Protein AF-A0AAV2QS77-F1 (afdb_monomer_lite)

InterPro domains:
  IPR005113 uDENN domain [PF03456] (24-76)
  IPR005113 uDENN domain [SM00800] (5-77)
  IPR037516 Tripartite DENN domain [PS50211] (7-143)
  IPR040032 DENN domain-containing protein 1A/1B/1C [PTHR13196] (1-139)

Foldseek 3Di:
DPFDFAQFLKKFKWFPDDVPRHIATPDMPPPPRPPVVCRVCVSCVQPVDDDQQQAWDWDWDWDADPVRQTWIWIWIGHHPDRIIMITIHSDPPRVVVVVVRVVLVVCVVVVVVVVSVVQSVVRRPDTDDDPPDDDDRDDPDDD

Radius of gyration: 14.99 Å; chains: 1; bounding box: 42×32×36 Å

Structure (mmCIF, N/CA/C/O backbone):
data_AF-A0AAV2QS77-F1
#
_entry.id   AF-A0AAV2QS77-F1
#
loop_
_atom_site.group_PDB
_atom_site.id
_atom_site.type_symbol
_atom_site.label_atom_id
_atom_site.label_alt_id
_atom_site.label_comp_id
_atom_site.label_asym_id
_atom_site.label_entity_id
_atom_site.label_seq_id
_atom_site.pdbx_PDB_ins_code
_atom_site.Cartn_x
_atom_site.Cartn_y
_atom_site.Cartn_z
_atom_site.occupancy
_atom_site.B_iso_or_equiv
_atom_site.auth_seq_id
_atom_site.auth_comp_id
_atom_site.auth_asym_id
_atom_site.auth_atom_id
_atom_site.pdbx_PDB_model_num
ATOM 1 N N . ARG A 1 1 ? -0.797 -11.375 -11.617 1.00 76.75 1 ARG A N 1
ATOM 2 C CA . ARG A 1 1 ? -0.780 -10.887 -13.020 1.00 76.75 1 ARG A CA 1
ATOM 3 C C . ARG A 1 1 ? 0.518 -11.350 -13.654 1.00 76.75 1 ARG A C 1
ATOM 5 O O . ARG A 1 1 ? 1.522 -11.298 -12.955 1.00 76.75 1 ARG A O 1
ATOM 12 N N . ASP A 1 2 ? 0.510 -11.746 -14.921 1.00 71.75 2 ASP A N 1
ATOM 13 C CA . ASP A 1 2 ? 1.738 -12.155 -15.606 1.00 71.75 2 ASP A CA 1
ATOM 14 C C . ASP A 1 2 ? 2.538 -10.897 -15.972 1.00 71.75 2 ASP A C 1
ATOM 16 O O . ASP A 1 2 ? 2.039 -10.031 -16.686 1.00 71.75 2 ASP A O 1
ATOM 20 N N . ASN A 1 3 ? 3.742 -10.761 -15.414 1.00 80.81 3 ASN A N 1
ATOM 21 C CA . ASN A 1 3 ? 4.691 -9.664 -15.656 1.00 80.81 3 ASN A CA 1
ATOM 22 C C . ASN A 1 3 ? 4.164 -8.246 -15.345 1.00 80.81 3 ASN A C 1
ATOM 24 O O . ASN A 1 3 ? 4.003 -7.425 -16.252 1.00 80.81 3 ASN A O 1
ATOM 28 N N . PRO A 1 4 ? 3.910 -7.912 -14.066 1.00 86.94 4 PRO A N 1
ATOM 29 C CA . PRO A 1 4 ? 3.628 -6.530 -13.691 1.00 86.94 4 PRO A CA 1
ATOM 30 C C . PRO A 1 4 ? 4.825 -5.624 -14.016 1.00 86.94 4 PRO A C 1
ATOM 32 O O . PRO A 1 4 ? 5.972 -5.983 -13.768 1.00 86.94 4 PRO A O 1
ATOM 35 N N . SER A 1 5 ? 4.549 -4.440 -14.566 1.00 88.00 5 SER A N 1
ATOM 36 C CA . SER A 1 5 ? 5.566 -3.452 -14.955 1.00 88.00 5 SER A CA 1
ATOM 37 C C . SER A 1 5 ? 5.879 -2.420 -13.869 1.00 88.00 5 SER A C 1
ATOM 39 O O . SER A 1 5 ? 6.859 -1.693 -13.994 1.00 88.00 5 SER A O 1
ATOM 41 N N . GLN A 1 6 ? 5.064 -2.364 -12.812 1.00 92.31 6 GLN A N 1
ATOM 42 C CA . GLN A 1 6 ? 5.184 -1.410 -11.709 1.00 92.31 6 GLN A CA 1
ATOM 43 C C . GLN A 1 6 ? 5.374 -2.141 -10.381 1.00 92.31 6 GLN A C 1
ATOM 45 O O . GLN A 1 6 ? 4.759 -3.188 -10.155 1.00 92.31 6 GLN A O 1
ATOM 50 N N . LEU A 1 7 ? 6.177 -1.557 -9.486 1.00 95.00 7 LEU A N 1
ATOM 51 C CA . LEU A 1 7 ? 6.384 -2.080 -8.131 1.00 95.00 7 LEU A CA 1
ATOM 52 C C . LEU A 1 7 ? 5.089 -2.091 -7.313 1.00 95.00 7 LEU A C 1
ATOM 54 O O . LEU A 1 7 ? 4.826 -3.037 -6.574 1.00 95.00 7 LEU A O 1
ATOM 58 N N . PHE A 1 8 ? 4.262 -1.061 -7.461 1.00 96.75 8 PHE A N 1
ATOM 59 C CA . PHE A 1 8 ? 2.951 -0.952 -6.831 1.00 96.75 8 PHE A CA 1
ATOM 60 C C . PHE A 1 8 ? 2.005 -0.163 -7.741 1.00 96.75 8 PHE A C 1
ATOM 62 O O . PHE A 1 8 ? 2.445 0.562 -8.632 1.00 96.75 8 PHE A O 1
ATOM 69 N N . VAL A 1 9 ? 0.699 -0.313 -7.533 1.00 96.19 9 VAL A N 1
ATOM 70 C CA . VAL A 1 9 ? -0.331 0.355 -8.345 1.00 96.19 9 VAL A CA 1
ATOM 71 C C . VAL A 1 9 ? -1.034 1.486 -7.615 1.00 96.19 9 VAL A C 1
ATOM 73 O O . VAL A 1 9 ? -1.478 2.433 -8.261 1.00 96.19 9 VAL A O 1
ATOM 76 N N . CYS A 1 10 ? -1.149 1.393 -6.290 1.00 98.25 10 CYS A N 1
ATOM 77 C CA . CYS A 1 10 ? -1.686 2.465 -5.469 1.00 98.25 10 CYS A CA 1
ATOM 78 C C . CYS A 1 10 ? -1.172 2.350 -4.032 1.00 98.25 10 CYS A C 1
ATOM 80 O O . CYS A 1 10 ? -1.124 1.258 -3.477 1.00 98.25 10 CYS A O 1
ATOM 82 N N . TRP A 1 11 ? -0.793 3.468 -3.437 1.00 98.50 11 TRP A N 1
ATOM 83 C CA . TRP A 1 11 ? -0.600 3.625 -2.005 1.00 98.50 11 TRP A CA 1
ATOM 84 C C . TRP A 1 11 ? -1.786 4.405 -1.436 1.00 98.50 11 TRP A C 1
ATOM 86 O O . TRP A 1 11 ? -2.254 5.342 -2.086 1.00 98.50 11 TRP A O 1
ATOM 96 N N . CYS A 1 12 ? -2.253 4.045 -0.246 1.00 98.38 12 CYS A N 1
ATOM 97 C CA . CYS A 1 12 ? -3.338 4.722 0.457 1.00 98.38 12 CYS A CA 1
ATOM 98 C C . CYS A 1 12 ? -2.967 4.947 1.926 1.00 98.38 12 CYS A C 1
ATOM 100 O O . CYS A 1 12 ? -2.377 4.068 2.555 1.00 98.38 12 CYS A O 1
ATOM 102 N N . GLU A 1 13 ? -3.407 6.066 2.494 1.00 97.56 13 GLU A N 1
ATOM 103 C CA . GLU A 1 13 ? -3.615 6.177 3.937 1.00 97.56 13 GLU A CA 1
ATOM 104 C C . GLU A 1 13 ? -5.107 6.020 4.229 1.00 97.56 13 GLU A C 1
ATOM 106 O O . GLU A 1 13 ? -5.955 6.692 3.627 1.00 97.56 13 GLU A O 1
ATOM 111 N N . VAL A 1 14 ? -5.416 5.109 5.144 1.00 97.88 14 VAL A N 1
ATOM 112 C CA . VAL A 1 14 ? -6.776 4.723 5.508 1.00 97.88 14 VAL A CA 1
ATOM 113 C C . VAL A 1 14 ? -7.018 5.080 6.962 1.00 97.88 14 VAL A C 1
ATOM 115 O O . VAL A 1 14 ? -6.252 4.666 7.828 1.00 97.88 14 VAL A O 1
ATOM 118 N N . VAL A 1 15 ? -8.097 5.804 7.235 1.00 96.00 15 VAL A N 1
ATOM 119 C CA . VAL A 1 15 ? -8.590 6.042 8.593 1.00 96.00 15 VAL A CA 1
ATOM 120 C C . VAL A 1 15 ? -9.466 4.867 9.003 1.00 96.00 15 VAL A C 1
ATOM 122 O O . VAL A 1 15 ? -10.304 4.406 8.225 1.00 96.00 15 VAL A O 1
ATOM 125 N N . GLY A 1 16 ? -9.252 4.378 10.220 1.00 94.06 16 GLY A N 1
ATOM 126 C CA . GLY A 1 16 ? -10.086 3.365 10.848 1.00 94.06 16 GLY A CA 1
ATOM 127 C C . GLY A 1 16 ? -11.499 3.869 11.145 1.00 94.06 16 GLY A C 1
ATOM 128 O O . GLY A 1 16 ? -11.782 5.059 11.011 1.00 94.06 16 GLY A O 1
ATOM 129 N N . PRO A 1 17 ? -12.408 2.974 11.551 1.00 91.94 17 PRO A N 1
ATOM 130 C CA . PRO A 1 17 ? -13.766 3.367 11.908 1.00 91.94 17 PRO A CA 1
ATOM 131 C C . PRO A 1 17 ? -13.772 4.394 13.053 1.00 91.94 17 PRO A C 1
ATOM 133 O O . PRO A 1 17 ? -13.020 4.267 14.022 1.00 91.94 17 PRO A O 1
ATOM 136 N N . GLN A 1 18 ? -14.637 5.406 12.947 1.00 89.56 18 GLN A N 1
ATOM 137 C CA . GLN A 1 18 ? -14.823 6.446 13.966 1.00 89.56 18 GLN A CA 1
ATOM 138 C C . GLN A 1 18 ? -16.306 6.567 14.323 1.00 89.56 18 GLN A C 1
ATOM 140 O O . GLN A 1 18 ? -17.096 7.128 13.563 1.00 89.56 18 GLN A O 1
ATOM 145 N N . GLY A 1 19 ? -16.693 6.036 15.487 1.00 87.06 19 GLY A N 1
ATOM 146 C CA . GLY A 1 19 ? -18.105 5.937 15.871 1.00 87.06 19 GLY A CA 1
ATOM 147 C C . GLY A 1 19 ? -18.888 5.121 14.839 1.00 87.06 19 GLY A C 1
ATOM 148 O O . GLY A 1 19 ? -18.522 3.983 14.557 1.00 87.06 19 GLY A O 1
ATOM 149 N N . ASP A 1 20 ? -19.914 5.731 14.244 1.00 89.50 20 ASP A N 1
ATOM 150 C CA . ASP A 1 20 ? -20.730 5.115 13.188 1.00 89.50 20 ASP A CA 1
ATOM 151 C C . ASP A 1 20 ? -20.119 5.246 11.778 1.00 89.50 20 ASP A C 1
ATOM 153 O O . ASP A 1 20 ? -20.668 4.711 10.812 1.00 89.50 20 ASP A O 1
ATOM 157 N N . GLN A 1 21 ? -19.003 5.971 11.616 1.00 92.56 21 GLN A N 1
ATOM 158 C CA . GLN A 1 21 ? -18.372 6.132 10.306 1.00 92.56 21 GLN A CA 1
ATOM 159 C C . GLN A 1 21 ? -17.516 4.907 9.948 1.00 92.56 21 GLN A C 1
ATOM 161 O O . GLN A 1 21 ? -16.606 4.560 10.710 1.00 92.56 21 GLN A O 1
ATOM 166 N N . PRO A 1 22 ? -17.759 4.266 8.785 1.00 93.44 22 PRO A N 1
ATOM 167 C CA . PRO A 1 22 ? -16.921 3.172 8.306 1.00 93.44 22 PRO A CA 1
ATOM 168 C C . PRO A 1 22 ? -15.529 3.695 7.927 1.00 93.44 22 PRO A C 1
ATOM 170 O O . PRO A 1 22 ? -15.411 4.876 7.607 1.00 93.44 22 PRO A O 1
ATOM 173 N N . PRO A 1 23 ? -14.489 2.842 7.896 1.00 96.12 23 PRO A N 1
ATOM 174 C CA . PRO A 1 23 ? -13.144 3.257 7.506 1.00 96.12 23 PRO A CA 1
ATOM 175 C C . PRO A 1 23 ? -13.119 3.851 6.089 1.00 96.12 23 PRO A C 1
ATOM 177 O O . PRO A 1 23 ? -13.864 3.417 5.204 1.00 96.12 23 PRO A O 1
ATOM 180 N N . TRP A 1 24 ? -12.231 4.818 5.846 1.00 97.25 24 TRP A N 1
ATOM 181 C CA . TRP A 1 24 ? -12.150 5.531 4.565 1.00 97.25 24 TRP A CA 1
ATOM 182 C C . TRP A 1 24 ? -10.718 5.900 4.177 1.00 97.25 24 TRP A C 1
ATOM 184 O O . TRP A 1 24 ? -9.822 5.985 5.011 1.00 97.25 24 TRP A O 1
ATOM 194 N N . ILE A 1 25 ? -10.493 6.128 2.881 1.00 98.12 25 ILE A N 1
ATOM 195 C CA . ILE A 1 25 ? -9.206 6.602 2.356 1.00 98.12 25 ILE A CA 1
ATOM 196 C C . ILE A 1 25 ? -9.155 8.126 2.500 1.00 98.12 25 ILE A C 1
ATOM 198 O O . ILE A 1 25 ? -10.019 8.809 1.950 1.00 98.12 25 ILE A O 1
ATOM 202 N N . ILE A 1 26 ? -8.140 8.661 3.184 1.00 96.62 26 ILE A N 1
ATOM 203 C CA . ILE A 1 26 ? -7.921 10.119 3.295 1.00 96.62 26 ILE A CA 1
ATOM 204 C C . ILE A 1 26 ? -6.927 10.658 2.278 1.00 96.62 26 ILE A C 1
ATOM 206 O O . ILE A 1 26 ? -7.043 11.802 1.847 1.00 96.62 26 ILE A O 1
ATOM 210 N N . GLN A 1 27 ? -5.979 9.832 1.847 1.00 96.00 27 GLN A N 1
ATOM 211 C CA . GLN A 1 27 ? -5.063 10.184 0.773 1.00 96.00 27 GLN A CA 1
ATOM 212 C C . GLN A 1 27 ? -4.613 8.949 0.009 1.00 96.00 27 GLN A C 1
ATOM 214 O O . GLN A 1 27 ? -4.603 7.835 0.535 1.00 96.00 27 GLN A O 1
ATOM 219 N N . LYS A 1 28 ? -4.256 9.154 -1.259 1.00 98.00 28 LYS A N 1
ATOM 220 C CA . LYS A 1 28 ? -3.762 8.092 -2.128 1.00 98.00 28 LYS A CA 1
ATOM 221 C C . LYS A 1 28 ? -2.765 8.601 -3.153 1.00 98.00 28 LYS A C 1
ATOM 223 O O . LYS A 1 28 ? -2.848 9.740 -3.612 1.00 98.00 28 LYS A O 1
ATOM 228 N N . PHE A 1 29 ? -1.894 7.701 -3.579 1.00 98.06 29 PHE A N 1
ATOM 229 C CA . PHE A 1 29 ? -0.952 7.899 -4.664 1.00 98.06 29 PHE A CA 1
ATOM 230 C C . PHE A 1 29 ? -1.022 6.720 -5.647 1.00 98.06 29 PHE A C 1
ATOM 232 O O . PHE A 1 29 ? -1.049 5.580 -5.199 1.00 98.06 29 PHE A O 1
ATOM 239 N N . PRO A 1 30 ? -1.020 6.941 -6.967 1.00 97.38 30 PRO A N 1
ATOM 240 C CA . PRO A 1 30 ? -1.173 8.238 -7.604 1.00 97.38 30 PRO A CA 1
ATOM 241 C C . PRO A 1 30 ? -2.614 8.760 -7.444 1.00 97.38 30 PRO A C 1
ATOM 243 O O . PRO A 1 30 ? -3.588 8.001 -7.341 1.00 97.38 30 PRO A O 1
ATOM 246 N N . SER A 1 31 ? -2.776 10.084 -7.446 1.00 95.69 31 SER A N 1
ATOM 247 C CA . SER A 1 31 ? -4.089 10.732 -7.283 1.00 95.69 31 SER A CA 1
ATOM 248 C C . SER A 1 31 ? -5.079 10.345 -8.390 1.00 95.69 31 SER A C 1
ATOM 250 O O . SER A 1 31 ? -6.285 10.271 -8.154 1.00 95.69 31 SER A O 1
ATOM 252 N N . ASN A 1 32 ? -4.577 9.985 -9.572 1.00 94.94 32 ASN A N 1
ATOM 253 C CA . ASN A 1 32 ? -5.366 9.567 -10.726 1.00 94.94 32 ASN A CA 1
ATOM 254 C C . ASN A 1 32 ? -5.721 8.066 -10.761 1.00 94.94 32 ASN A C 1
ATOM 256 O O . ASN A 1 32 ? -6.328 7.648 -11.740 1.00 94.94 32 ASN A O 1
ATOM 260 N N . TYR A 1 33 ? -5.380 7.249 -9.755 1.00 96.69 33 TYR A N 1
ATOM 261 C CA . TYR A 1 33 ? -5.817 5.844 -9.702 1.00 96.69 33 TYR A CA 1
ATOM 262 C C . TYR A 1 33 ? -7.357 5.749 -9.646 1.00 96.69 33 TYR A C 1
ATOM 264 O O . TYR A 1 33 ? -7.955 6.328 -8.736 1.00 96.69 33 TYR A O 1
ATOM 272 N N . LYS A 1 34 ? -7.996 5.048 -10.601 1.00 94.19 34 LYS A N 1
ATOM 273 C CA . LYS A 1 34 ? -9.463 5.096 -10.828 1.00 94.19 34 LYS A CA 1
ATOM 274 C C . LYS A 1 34 ? -10.230 3.793 -10.584 1.00 94.19 34 LYS A C 1
ATOM 276 O O . LYS A 1 34 ? -11.409 3.734 -10.913 1.00 94.19 34 LYS A O 1
ATOM 281 N N . ASN A 1 35 ? -9.602 2.733 -10.074 1.00 94.69 35 ASN A N 1
ATOM 282 C CA . ASN A 1 35 ? -10.335 1.484 -9.850 1.00 94.69 35 ASN A CA 1
ATOM 283 C C . ASN A 1 35 ? -11.241 1.614 -8.613 1.00 94.69 35 ASN A C 1
ATOM 285 O O . ASN A 1 35 ? -10.798 1.390 -7.489 1.00 94.69 35 ASN A O 1
ATOM 289 N N . GLU A 1 36 ? -12.497 2.011 -8.826 1.00 93.62 36 GLU A N 1
ATOM 290 C CA . GLU A 1 36 ? -13.452 2.279 -7.748 1.00 93.62 36 GLU A CA 1
ATOM 291 C C . GLU A 1 36 ? -13.797 1.047 -6.913 1.00 93.62 36 GLU A C 1
ATOM 293 O O . GLU A 1 36 ? -13.981 1.173 -5.707 1.00 93.62 36 GL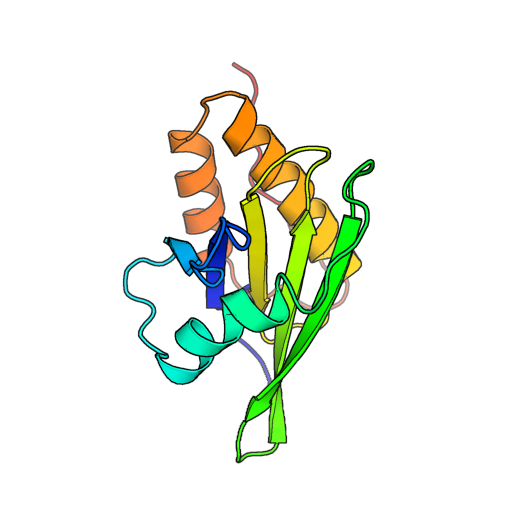U A O 1
ATOM 298 N N . GLU A 1 37 ? -13.879 -0.137 -7.521 1.00 92.50 37 GLU A N 1
ATOM 299 C CA . GLU A 1 37 ? -14.192 -1.379 -6.802 1.00 92.50 37 GLU A CA 1
ATOM 300 C C . GLU A 1 37 ? -13.099 -1.709 -5.785 1.00 92.50 37 GLU A C 1
ATOM 302 O O . GLU A 1 37 ? -13.379 -1.988 -4.615 1.00 92.50 37 GLU A O 1
ATOM 307 N N . ILE A 1 38 ? -11.838 -1.592 -6.209 1.00 95.12 38 ILE A N 1
ATOM 308 C CA . ILE A 1 38 ? -10.685 -1.751 -5.324 1.00 95.12 38 ILE A CA 1
ATOM 309 C C . ILE A 1 38 ? -10.685 -0.650 -4.260 1.00 95.12 38 ILE A C 1
ATOM 311 O O . ILE A 1 38 ? -10.565 -0.959 -3.077 1.00 95.12 38 ILE A O 1
ATOM 315 N N . LEU A 1 39 ? -10.868 0.618 -4.643 1.00 96.62 39 LEU A N 1
ATOM 316 C CA . LEU A 1 39 ? -10.852 1.742 -3.697 1.00 96.62 39 LEU A CA 1
ATOM 317 C C . LEU A 1 39 ? -11.957 1.649 -2.633 1.00 96.62 39 LEU A C 1
ATOM 319 O O . LEU A 1 39 ? -11.709 2.009 -1.486 1.00 96.62 39 LEU A O 1
ATOM 323 N N . LYS A 1 40 ? -13.143 1.137 -2.979 1.00 95.38 40 LYS A N 1
ATOM 324 C CA . LYS A 1 40 ? -14.235 0.874 -2.023 1.00 95.38 40 LYS A CA 1
ATOM 325 C C . LYS A 1 40 ? -13.904 -0.277 -1.073 1.00 95.38 40 LYS A C 1
ATOM 327 O O . LYS A 1 40 ? -14.306 -0.250 0.085 1.00 95.38 40 LYS A O 1
ATOM 332 N N . SER A 1 41 ? -13.161 -1.270 -1.555 1.00 96.50 41 SER A N 1
ATOM 333 C CA . SER A 1 41 ? -12.803 -2.460 -0.779 1.00 96.50 41 SER A CA 1
ATOM 334 C C . SER A 1 41 ? -11.649 -2.200 0.193 1.00 96.50 41 SER A C 1
ATOM 336 O O . SER A 1 41 ? -11.677 -2.688 1.320 1.00 96.50 41 SER A O 1
ATOM 338 N N . VAL A 1 42 ? -10.643 -1.416 -0.214 1.00 98.00 42 VAL A N 1
ATOM 339 C CA . VAL A 1 42 ? -9.403 -1.188 0.553 1.00 98.00 42 VAL A CA 1
ATOM 340 C C . VAL A 1 42 ? -9.650 -0.855 2.029 1.00 98.00 42 VAL A C 1
ATOM 342 O O . VAL A 1 42 ? -9.059 -1.539 2.865 1.00 98.00 42 VAL A O 1
ATOM 345 N N . PRO A 1 43 ? -10.517 0.108 2.403 1.00 97.38 43 PRO A N 1
ATOM 346 C CA . PRO A 1 43 ? -10.723 0.433 3.812 1.00 97.38 43 PRO A CA 1
ATOM 347 C C . PRO A 1 43 ? -11.259 -0.729 4.645 1.00 97.38 43 PRO A C 1
ATOM 349 O O . PRO A 1 43 ? -10.769 -0.970 5.746 1.00 97.38 43 PRO A O 1
ATOM 352 N N . GLN A 1 44 ? -12.204 -1.489 4.088 1.00 96.12 44 GLN A N 1
ATOM 353 C CA . GLN A 1 44 ? -12.828 -2.629 4.762 1.00 96.12 44 GLN A CA 1
ATOM 354 C C . GLN A 1 44 ? -11.816 -3.749 5.013 1.00 96.12 44 GLN A C 1
ATOM 356 O O . GLN A 1 44 ? -11.783 -4.333 6.090 1.00 96.12 44 GLN A O 1
ATOM 361 N N . PHE A 1 45 ? -10.929 -4.010 4.050 1.00 97.00 45 PHE A N 1
ATOM 362 C CA . PHE A 1 45 ? -9.859 -4.994 4.228 1.00 97.00 45 PHE A CA 1
ATOM 363 C C . PHE A 1 45 ? -8.706 -4.497 5.108 1.00 97.00 45 PHE A C 1
ATOM 365 O O . PHE A 1 45 ? -7.962 -5.310 5.649 1.00 97.00 45 PHE A O 1
ATOM 372 N N . THR A 1 46 ? -8.552 -3.181 5.265 1.00 97.00 46 THR A N 1
ATOM 373 C CA . THR A 1 46 ? -7.526 -2.588 6.139 1.00 97.00 46 THR A CA 1
ATOM 374 C C . THR A 1 46 ? -7.929 -2.652 7.612 1.00 97.00 46 THR A C 1
ATOM 376 O O . THR A 1 46 ? -7.062 -2.783 8.474 1.00 97.00 46 THR A O 1
ATOM 379 N N . PHE A 1 47 ? -9.234 -2.609 7.892 1.00 94.75 47 PHE A N 1
ATOM 380 C CA . PHE A 1 47 ? -9.822 -2.757 9.225 1.00 94.75 47 PHE A CA 1
ATOM 381 C C . PHE A 1 47 ? -10.886 -3.871 9.215 1.00 94.75 47 PHE A C 1
ATOM 383 O O . PHE A 1 47 ? -12.077 -3.586 9.339 1.00 94.75 47 PHE A O 1
ATOM 390 N N . PRO A 1 48 ? -10.481 -5.145 9.041 1.00 92.12 48 PRO A N 1
ATOM 391 C CA . PRO A 1 48 ? -11.418 -6.256 8.841 1.00 92.12 48 PRO A CA 1
ATOM 392 C C . PRO A 1 48 ? -12.180 -6.651 10.115 1.00 92.12 48 PRO A C 1
ATOM 394 O O . PRO A 1 48 ? -13.211 -7.318 10.052 1.00 92.12 48 PRO A O 1
ATOM 397 N N . CYS A 1 49 ? -11.653 -6.280 11.278 1.00 89.06 49 CYS A N 1
ATOM 398 C CA . CYS A 1 49 ? -12.240 -6.509 12.588 1.00 89.06 49 CYS A CA 1
ATOM 399 C C . CYS A 1 49 ? -11.642 -5.522 13.599 1.00 89.06 49 CYS A C 1
ATOM 401 O O . CYS A 1 49 ? -10.710 -4.780 13.284 1.00 89.06 49 CYS A O 1
ATOM 403 N N . ASN A 1 50 ? -12.154 -5.542 14.829 1.00 84.81 50 ASN A N 1
ATOM 404 C CA . ASN A 1 50 ? -11.494 -4.871 15.942 1.00 84.81 50 ASN A CA 1
ATOM 405 C C . ASN A 1 50 ? -10.291 -5.705 16.390 1.00 84.81 50 ASN A C 1
ATOM 407 O O . ASN A 1 50 ? -10.435 -6.893 16.683 1.00 84.81 50 ASN A O 1
ATOM 411 N N . PHE A 1 51 ? -9.124 -5.077 16.485 1.00 83.75 51 PHE A N 1
ATOM 412 C CA . PHE A 1 51 ? -7.910 -5.700 17.001 1.00 83.75 51 PHE A CA 1
ATOM 413 C C . PHE A 1 51 ? -7.113 -4.702 17.844 1.00 83.75 51 PHE A C 1
ATOM 415 O O . PHE A 1 51 ? -7.282 -3.488 17.724 1.00 83.75 51 PHE A O 1
ATOM 422 N N . ASP A 1 52 ? -6.267 -5.229 18.729 1.00 83.88 52 ASP A N 1
ATOM 423 C CA . ASP A 1 52 ? -5.390 -4.411 19.562 1.00 83.88 52 ASP A CA 1
ATOM 424 C C . ASP A 1 52 ? -4.263 -3.813 18.711 1.00 83.88 52 ASP A C 1
ATOM 426 O O . ASP A 1 52 ? -3.449 -4.547 18.156 1.00 83.88 52 ASP A O 1
ATOM 430 N N . ASN A 1 53 ? -4.208 -2.484 18.626 1.00 83.88 53 ASN A N 1
ATOM 431 C CA . ASN A 1 53 ? -3.189 -1.731 17.895 1.00 83.88 53 ASN A CA 1
ATOM 432 C C . ASN A 1 53 ? -2.144 -1.136 18.863 1.00 83.88 53 ASN A C 1
ATOM 434 O O . ASN A 1 53 ? -1.816 0.051 18.810 1.00 83.88 53 ASN A O 1
ATOM 438 N N . SER A 1 54 ? -1.667 -1.951 19.808 1.00 87.25 54 SER A N 1
ATOM 439 C CA . SER A 1 54 ? -0.646 -1.580 20.801 1.00 87.25 54 SER A CA 1
ATOM 440 C C . SER A 1 54 ? 0.789 -1.653 20.265 1.00 87.25 54 SER A C 1
ATOM 442 O O . SER A 1 54 ? 1.707 -1.073 20.846 1.00 87.25 54 SER A O 1
ATOM 444 N N . THR A 1 55 ? 0.999 -2.347 19.147 1.00 90.19 55 THR A N 1
ATOM 445 C CA . THR A 1 55 ? 2.307 -2.561 18.510 1.00 90.19 55 THR A CA 1
ATOM 446 C C . THR A 1 55 ? 2.222 -2.310 17.007 1.00 90.19 55 THR A C 1
ATOM 448 O O . THR A 1 55 ? 1.132 -2.248 16.445 1.00 90.19 55 THR A O 1
ATOM 451 N N . VAL A 1 56 ? 3.371 -2.131 16.341 1.00 92.69 56 VAL A N 1
ATOM 452 C CA . VAL A 1 56 ? 3.389 -2.060 14.873 1.00 92.69 56 VAL A CA 1
ATOM 453 C C . VAL A 1 56 ? 2.942 -3.411 14.331 1.00 92.69 56 VAL A C 1
ATOM 455 O O . VAL A 1 56 ? 3.530 -4.436 14.676 1.00 92.69 56 VAL A O 1
ATOM 458 N N . GLN A 1 57 ? 1.934 -3.402 13.466 1.00 93.25 57 GLN A N 1
ATOM 459 C CA . GLN A 1 57 ? 1.397 -4.617 12.866 1.00 93.25 57 GLN A CA 1
ATOM 460 C C . GLN A 1 57 ? 1.452 -4.548 11.349 1.00 93.25 57 GLN A C 1
ATOM 462 O O . GLN A 1 57 ? 1.081 -3.543 10.734 1.00 93.25 57 GLN A O 1
ATOM 467 N N . HIS A 1 58 ? 1.875 -5.661 10.757 1.00 96.38 58 HIS A N 1
ATOM 468 C CA . HIS A 1 58 ? 1.856 -5.886 9.323 1.00 96.38 58 HIS A CA 1
ATOM 469 C C . HIS A 1 58 ? 0.952 -7.063 9.012 1.00 96.38 58 HIS A C 1
ATOM 471 O O . HIS A 1 58 ? 1.042 -8.119 9.635 1.00 96.38 58 HIS A O 1
ATOM 477 N N . PHE A 1 59 ? 0.115 -6.894 8.004 1.00 96.31 59 PHE A N 1
ATOM 478 C CA . PHE A 1 59 ? -0.589 -8.005 7.386 1.00 96.31 59 PHE A CA 1
ATOM 479 C C . PHE A 1 59 ? -0.805 -7.700 5.911 1.00 96.31 59 PHE A C 1
ATOM 481 O O . PHE A 1 59 ? -0.539 -6.591 5.443 1.00 96.31 59 PHE A O 1
ATOM 488 N N . SER A 1 60 ? -1.292 -8.688 5.170 1.00 97.75 60 SER A N 1
ATOM 489 C CA . SER A 1 60 ? -1.728 -8.466 3.801 1.00 97.75 60 SER A CA 1
ATOM 490 C C . SER A 1 60 ? -3.077 -9.112 3.542 1.00 97.75 60 SER A C 1
ATOM 492 O O . SER A 1 60 ? -3.429 -10.119 4.156 1.00 97.75 60 SER A O 1
ATOM 494 N N . PHE A 1 61 ? -3.831 -8.515 2.630 1.00 97.69 61 PHE A N 1
ATOM 495 C CA . PHE A 1 61 ? -5.048 -9.084 2.070 1.00 97.69 61 PHE A CA 1
ATOM 496 C C . PHE A 1 61 ? -4.888 -9.275 0.562 1.00 97.69 61 PHE A C 1
ATOM 498 O O . PHE A 1 61 ? -4.008 -8.685 -0.070 1.00 97.69 61 PHE A O 1
ATOM 505 N N . VAL A 1 62 ? -5.757 -10.092 -0.029 1.00 97.19 62 VAL A N 1
ATOM 506 C CA . VAL A 1 62 ? -5.757 -10.354 -1.470 1.00 97.19 62 VAL A CA 1
ATOM 507 C C . VAL A 1 62 ? -7.132 -10.051 -2.043 1.00 97.19 62 VAL A C 1
ATOM 509 O O . VAL A 1 62 ? -8.131 -10.632 -1.628 1.00 97.19 62 VAL A O 1
ATOM 512 N N . LEU A 1 63 ? -7.172 -9.165 -3.034 1.00 95.25 63 LEU A N 1
ATOM 513 C CA . LEU A 1 63 ? -8.342 -8.945 -3.877 1.00 95.25 63 LEU A CA 1
ATOM 514 C C . LEU A 1 63 ? -8.210 -9.815 -5.124 1.00 95.25 63 LEU A C 1
ATOM 516 O O . LEU A 1 63 ? -7.207 -9.734 -5.839 1.00 95.25 63 LEU A O 1
ATOM 520 N N . THR A 1 64 ? -9.225 -10.633 -5.383 1.00 93.44 64 THR A N 1
ATOM 521 C CA . THR A 1 64 ? -9.280 -11.502 -6.563 1.00 93.44 64 THR A CA 1
ATOM 522 C C . THR A 1 64 ? -10.242 -10.904 -7.577 1.00 93.44 64 THR A C 1
ATOM 524 O O . THR A 1 64 ? -11.408 -10.677 -7.264 1.00 93.44 64 THR A O 1
ATOM 527 N N . SER A 1 65 ? -9.758 -10.620 -8.783 1.00 88.19 65 SER A N 1
ATOM 528 C CA . SER A 1 65 ? -10.595 -10.156 -9.891 1.00 88.19 65 SER A CA 1
ATOM 529 C C . SER A 1 65 ? -11.331 -11.311 -10.573 1.00 88.19 65 SER A C 1
ATOM 531 O O . SER A 1 65 ? -10.990 -12.480 -10.394 1.00 88.19 65 SER A O 1
ATOM 533 N N . LEU A 1 66 ? -12.322 -10.981 -11.410 1.00 88.00 66 LEU A N 1
ATOM 534 C CA . LEU A 1 66 ? -13.112 -11.958 -12.175 1.00 88.00 66 LEU A CA 1
ATOM 535 C C . LEU A 1 66 ? -12.254 -12.879 -13.058 1.00 88.00 66 LEU A C 1
ATOM 537 O O . LEU A 1 66 ? -12.580 -14.047 -13.236 1.00 88.00 66 LEU A O 1
ATOM 541 N N . ASP A 1 67 ? -11.132 -12.375 -13.574 1.00 88.12 67 ASP A N 1
ATOM 542 C CA . ASP A 1 67 ? -10.154 -13.147 -14.349 1.00 88.12 67 ASP A CA 1
ATOM 543 C C . ASP A 1 67 ? -9.135 -13.896 -13.469 1.00 88.12 67 ASP A C 1
ATOM 545 O O . ASP A 1 67 ? -8.056 -14.260 -13.935 1.00 88.12 67 ASP A O 1
ATOM 549 N N . SER A 1 68 ? -9.468 -14.127 -12.194 1.00 88.25 68 SER A N 1
ATOM 550 C CA . SER A 1 68 ? -8.658 -14.862 -11.212 1.00 88.25 68 SER A CA 1
ATOM 551 C C . SER A 1 68 ? -7.259 -14.279 -10.990 1.00 88.25 68 SER A C 1
ATOM 553 O O . SER A 1 68 ? -6.325 -14.993 -10.624 1.00 88.25 68 SER A O 1
ATOM 555 N N . LYS A 1 69 ? -7.088 -12.966 -11.193 1.00 89.12 69 LYS A N 1
ATOM 556 C CA . LYS A 1 69 ? -5.830 -12.274 -10.896 1.00 89.12 69 LYS A CA 1
ATOM 557 C C . LYS A 1 69 ? -5.869 -11.682 -9.495 1.00 89.12 69 LYS A C 1
ATOM 559 O O . LYS A 1 69 ? -6.862 -11.114 -9.053 1.00 89.12 69 LYS A O 1
ATOM 564 N N . TRP A 1 70 ? -4.735 -11.777 -8.815 1.00 93.44 70 TRP A N 1
ATOM 565 C CA . TRP A 1 70 ? -4.572 -11.252 -7.467 1.00 93.44 70 TRP A CA 1
ATOM 566 C C . TRP A 1 70 ? -3.989 -9.844 -7.459 1.00 93.44 70 TRP A C 1
ATOM 568 O O . TRP A 1 70 ? -3.062 -9.529 -8.215 1.00 93.44 70 TRP A O 1
ATOM 578 N N . THR A 1 71 ? -4.532 -9.020 -6.569 1.00 96.19 71 THR A N 1
ATOM 579 C CA . THR A 1 71 ? -3.950 -7.756 -6.115 1.00 96.19 71 THR A CA 1
ATOM 580 C C . THR A 1 71 ? -3.732 -7.869 -4.616 1.00 96.19 71 THR A C 1
ATOM 582 O O . THR A 1 71 ? -4.685 -8.066 -3.867 1.00 96.19 71 THR A O 1
ATOM 585 N N . TYR A 1 72 ? -2.484 -7.763 -4.188 1.00 97.94 72 TYR A N 1
ATOM 586 C CA . TYR A 1 72 ? -2.100 -7.792 -2.785 1.00 97.94 72 TYR A CA 1
ATOM 587 C C . TYR A 1 72 ? -2.235 -6.391 -2.204 1.00 97.94 72 TYR A C 1
ATOM 589 O O . TYR A 1 72 ? -1.768 -5.432 -2.819 1.00 97.94 72 TYR A O 1
ATOM 597 N N . GLY A 1 73 ? -2.854 -6.273 -1.036 1.00 98.38 73 GLY A N 1
ATOM 598 C CA . GLY A 1 73 ? -2.821 -5.069 -0.218 1.00 98.38 73 GLY A CA 1
ATOM 599 C C . GLY A 1 73 ? -1.989 -5.316 1.024 1.00 98.38 73 GLY A C 1
ATOM 600 O O . GLY A 1 73 ? -2.403 -6.080 1.888 1.00 98.38 73 GLY A O 1
ATOM 601 N N . PHE A 1 74 ? -0.816 -4.696 1.099 1.00 98.62 74 PHE A N 1
ATOM 602 C CA . PHE A 1 74 ? 0.072 -4.763 2.257 1.00 98.62 74 PHE A CA 1
ATOM 603 C C . PHE A 1 74 ? -0.282 -3.635 3.215 1.00 98.62 74 PHE A C 1
ATOM 605 O O . PHE A 1 74 ? -0.275 -2.474 2.813 1.00 98.62 74 PHE A O 1
ATOM 612 N N . CYS A 1 75 ? -0.582 -3.971 4.461 1.00 97.88 75 CYS A N 1
ATOM 613 C CA . CYS A 1 75 ? -1.019 -3.039 5.487 1.00 97.88 75 CYS A CA 1
ATOM 614 C C . CYS A 1 75 ? 0.075 -2.833 6.531 1.00 97.88 75 CYS A C 1
ATOM 616 O O . CYS A 1 75 ? 0.763 -3.778 6.924 1.00 97.88 75 CYS A O 1
ATOM 618 N N . ARG A 1 76 ? 0.188 -1.600 7.022 1.00 97.44 76 ARG A N 1
ATOM 619 C CA . ARG A 1 76 ? 0.946 -1.259 8.223 1.00 97.44 76 ARG A CA 1
ATOM 620 C C . ARG A 1 76 ? 0.090 -0.408 9.151 1.00 97.44 76 ARG A C 1
ATOM 622 O O . ARG A 1 76 ? -0.266 0.717 8.797 1.00 97.44 76 ARG A O 1
ATOM 629 N N . HIS A 1 77 ? -0.149 -0.917 10.351 1.00 95.62 77 HIS A N 1
ATOM 630 C CA . HIS A 1 77 ? -0.775 -0.189 11.454 1.00 95.62 77 HIS A CA 1
ATOM 631 C C . HIS A 1 77 ? 0.305 0.303 12.417 1.00 95.62 77 HIS A C 1
ATOM 633 O O . HIS A 1 77 ? 1.241 -0.433 12.737 1.00 95.62 77 HIS A O 1
ATOM 639 N N . ALA A 1 78 ? 0.216 1.570 12.819 1.00 90.69 78 ALA A N 1
ATOM 640 C CA . ALA A 1 78 ? 1.113 2.157 13.810 1.00 90.69 78 ALA A CA 1
ATOM 641 C C . ALA A 1 78 ? 0.446 2.156 15.198 1.00 90.69 78 ALA A C 1
ATOM 643 O O . ALA A 1 78 ? -0.757 2.420 15.262 1.00 90.69 78 ALA A O 1
ATOM 644 N N . PRO A 1 79 ? 1.206 1.943 16.291 1.00 87.62 79 PRO A N 1
ATOM 645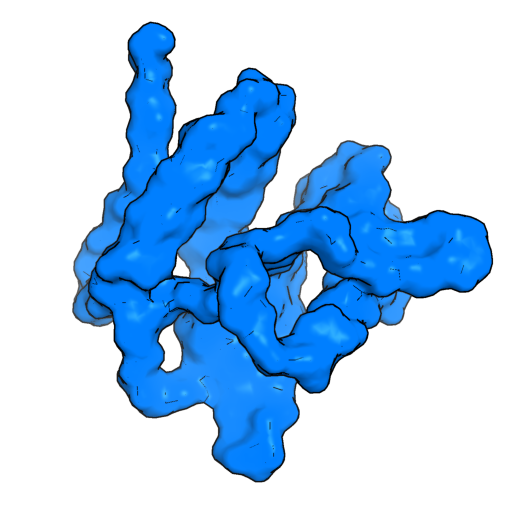 C CA . PRO A 1 79 ? 0.663 1.898 17.643 1.00 87.62 79 PRO A CA 1
ATOM 646 C C . PRO A 1 79 ? -0.155 3.141 17.981 1.00 87.62 79 PRO A C 1
ATOM 648 O O . PRO A 1 79 ? 0.325 4.260 17.801 1.00 87.62 79 PRO A O 1
ATOM 651 N N . GLY A 1 80 ? -1.377 2.952 18.473 1.00 80.62 80 GLY A N 1
ATOM 652 C CA . GLY A 1 80 ? -2.249 4.047 18.908 1.00 80.62 80 GLY A CA 1
ATOM 653 C C . GLY A 1 80 ? -2.713 5.010 17.805 1.00 80.62 80 GLY A C 1
ATOM 654 O O . GLY A 1 80 ? -3.461 5.938 18.104 1.00 80.62 80 GLY A O 1
ATOM 655 N N . ASN A 1 81 ? -2.321 4.803 16.543 1.00 77.88 81 ASN A N 1
ATOM 656 C CA . ASN A 1 81 ? -2.808 5.607 15.429 1.00 77.88 81 ASN A CA 1
ATOM 657 C C . ASN A 1 81 ? -4.171 5.110 14.952 1.00 77.88 81 ASN A C 1
ATOM 659 O O . ASN A 1 81 ? -4.431 3.911 14.849 1.00 77.88 81 ASN A O 1
ATOM 663 N N . HIS A 1 82 ? -5.016 6.065 14.570 1.00 86.00 82 HIS A N 1
ATOM 664 C CA . HIS A 1 82 ? -6.286 5.798 13.897 1.00 86.00 82 HIS A CA 1
ATOM 665 C C . HIS A 1 82 ? -6.125 5.603 12.387 1.00 86.00 82 HIS A C 1
ATOM 667 O O . HIS A 1 82 ? -7.125 5.418 11.699 1.00 86.00 82 HIS A O 1
ATOM 673 N N . THR A 1 83 ? -4.898 5.667 11.862 1.00 93.38 83 THR A N 1
ATOM 674 C CA . THR A 1 83 ? -4.613 5.493 10.438 1.00 93.38 83 THR A CA 1
ATOM 675 C C . THR A 1 83 ? -3.672 4.329 10.174 1.00 93.38 83 THR A C 1
ATOM 677 O O . THR A 1 83 ? -2.835 3.960 11.002 1.00 93.38 83 THR A O 1
ATOM 680 N N . ALA A 1 84 ? -3.824 3.756 8.987 1.00 96.38 84 ALA A N 1
ATOM 681 C CA . ALA A 1 84 ? -3.012 2.672 8.475 1.00 96.38 84 ALA A CA 1
ATOM 682 C C . ALA A 1 84 ? -2.524 2.999 7.067 1.00 96.38 84 ALA A C 1
ATOM 684 O O . ALA A 1 84 ? -3.230 3.623 6.270 1.00 96.38 84 ALA A O 1
ATOM 685 N N . LEU A 1 85 ? -1.318 2.540 6.751 1.00 97.88 85 LEU A N 1
ATOM 686 C CA . LEU A 1 85 ? -0.756 2.654 5.412 1.00 97.88 85 LEU A CA 1
ATOM 687 C C . LEU A 1 85 ? -1.033 1.375 4.633 1.00 97.88 85 LEU A C 1
ATOM 689 O O . LEU A 1 85 ? -0.834 0.278 5.155 1.00 97.88 85 LEU A O 1
ATOM 693 N N . VAL A 1 86 ? -1.451 1.519 3.379 1.00 98.56 86 VAL A N 1
ATOM 694 C CA . VAL A 1 86 ? -1.751 0.400 2.486 1.00 98.56 86 VAL A CA 1
ATOM 695 C C . VAL A 1 86 ? -0.985 0.562 1.186 1.00 98.56 86 VAL A C 1
ATOM 697 O O . VAL A 1 86 ? -1.055 1.610 0.550 1.00 98.56 86 VAL A O 1
ATOM 700 N N . LEU A 1 87 ? -0.290 -0.487 0.756 1.00 98.50 87 LEU A N 1
ATOM 701 C CA . LEU A 1 87 ? 0.346 -0.558 -0.554 1.00 98.50 87 LEU A CA 1
ATOM 702 C C . LEU A 1 87 ? -0.301 -1.669 -1.379 1.00 98.50 87 LEU A C 1
ATOM 704 O O . LEU A 1 87 ? -0.237 -2.840 -1.015 1.00 98.50 87 LEU A O 1
ATOM 708 N N . LEU A 1 88 ? -0.908 -1.305 -2.502 1.00 98.31 88 LEU A N 1
ATOM 709 C CA . LEU A 1 88 ? -1.476 -2.241 -3.461 1.00 98.31 88 LEU A CA 1
ATOM 710 C C . LEU A 1 88 ? -0.437 -2.622 -4.509 1.00 98.31 88 LEU A C 1
ATOM 712 O O . LEU A 1 88 ? 0.077 -1.753 -5.214 1.00 98.31 88 LEU A O 1
ATOM 716 N N . SER A 1 89 ? -0.177 -3.914 -4.681 1.00 97.56 89 SER A N 1
ATOM 717 C CA . SER A 1 89 ? 0.731 -4.420 -5.711 1.00 97.56 89 SER A CA 1
ATOM 718 C C . SER A 1 89 ? 0.241 -5.730 -6.320 1.00 97.56 89 SER A C 1
ATOM 720 O O . SER A 1 89 ? -0.509 -6.493 -5.718 1.00 97.56 89 SER A O 1
ATOM 722 N N . TYR A 1 90 ? 0.685 -6.010 -7.542 1.00 95.81 90 TYR A N 1
ATOM 723 C CA . TYR A 1 90 ? 0.543 -7.332 -8.153 1.00 95.81 90 TYR A CA 1
ATOM 724 C C . TYR A 1 90 ? 1.701 -8.272 -7.792 1.00 95.81 90 TYR A C 1
ATOM 726 O O . TYR A 1 90 ? 1.640 -9.456 -8.122 1.00 95.81 90 TYR A O 1
ATOM 734 N N . LEU A 1 91 ? 2.757 -7.748 -7.161 1.00 94.94 91 LEU A N 1
ATOM 735 C CA . LEU A 1 91 ? 3.932 -8.497 -6.733 1.00 94.94 91 LEU A CA 1
ATOM 736 C C . LEU A 1 91 ? 3.726 -9.030 -5.303 1.00 94.94 91 LEU A C 1
ATOM 738 O O . LEU A 1 91 ? 3.382 -8.254 -4.413 1.00 94.94 91 LEU A O 1
ATOM 742 N N . PRO A 1 92 ? 3.988 -10.320 -5.034 1.00 94.81 92 PRO A N 1
ATOM 743 C CA . PRO A 1 92 ? 3.823 -10.914 -3.704 1.00 94.81 92 PRO A CA 1
ATOM 744 C C . PRO A 1 92 ? 5.036 -10.676 -2.774 1.00 94.81 92 PRO A C 1
ATOM 746 O O . PRO A 1 92 ? 5.462 -11.578 -2.051 1.00 94.81 92 PRO A O 1
ATOM 749 N N . TRP A 1 93 ? 5.643 -9.484 -2.792 1.00 94.12 93 TRP A N 1
ATOM 750 C CA . TRP A 1 93 ? 6.909 -9.193 -2.091 1.00 94.12 93 TRP A CA 1
ATOM 751 C C . TRP A 1 93 ? 6.705 -8.681 -0.657 1.00 94.12 93 TRP A C 1
ATOM 753 O O . TRP A 1 93 ? 7.064 -7.552 -0.334 1.00 94.12 93 TRP A O 1
ATOM 763 N N . HIS A 1 94 ? 6.135 -9.528 0.202 1.00 93.81 94 HIS A N 1
ATOM 764 C CA . HIS A 1 94 ? 5.733 -9.203 1.579 1.00 93.81 94 HIS A CA 1
ATOM 765 C C . HIS A 1 94 ? 6.817 -8.461 2.376 1.00 93.81 94 HIS A C 1
ATOM 767 O O . HIS A 1 94 ? 6.621 -7.310 2.751 1.00 93.81 94 HIS A O 1
ATOM 773 N N . GLU A 1 95 ? 7.987 -9.077 2.562 1.00 92.94 95 GLU A N 1
ATOM 774 C CA . GLU A 1 95 ? 9.092 -8.496 3.337 1.00 92.94 95 GLU A CA 1
ATOM 775 C C . GLU A 1 95 ? 9.546 -7.134 2.801 1.00 92.94 95 GLU A C 1
ATOM 777 O O . GLU A 1 95 ? 9.726 -6.179 3.558 1.00 92.94 95 GLU A O 1
ATOM 782 N N . THR A 1 96 ? 9.699 -7.023 1.481 1.00 93.50 96 THR A N 1
ATOM 783 C CA . THR A 1 96 ? 10.114 -5.781 0.824 1.00 93.50 96 THR A CA 1
ATOM 784 C C . THR A 1 96 ? 9.091 -4.674 1.054 1.00 93.50 96 THR A C 1
ATOM 786 O O . THR A 1 96 ? 9.460 -3.555 1.414 1.00 93.50 96 THR A O 1
ATOM 789 N N . PHE A 1 97 ? 7.802 -4.974 0.890 1.00 96.44 97 PHE A N 1
ATOM 790 C CA . PHE A 1 97 ? 6.750 -3.973 1.032 1.00 96.44 97 PHE A CA 1
ATOM 791 C C . PHE A 1 97 ? 6.454 -3.606 2.485 1.00 96.44 97 PHE A C 1
ATOM 793 O O . PHE A 1 97 ? 6.138 -2.448 2.747 1.00 96.44 97 PHE A O 1
ATOM 800 N N . TYR A 1 98 ? 6.640 -4.510 3.446 1.00 96.81 98 TYR A N 1
ATOM 801 C CA . TYR A 1 98 ? 6.560 -4.162 4.868 1.00 96.81 98 TYR A CA 1
ATOM 802 C C . TYR A 1 98 ? 7.694 -3.228 5.296 1.00 96.81 98 TYR A C 1
ATOM 804 O O . TYR A 1 98 ? 7.440 -2.233 5.980 1.00 96.81 98 TYR A O 1
ATOM 812 N N . ARG A 1 99 ? 8.930 -3.472 4.835 1.00 94.75 99 ARG A N 1
ATOM 813 C CA . ARG A 1 99 ? 10.052 -2.544 5.067 1.00 94.75 99 ARG A CA 1
ATOM 814 C C . ARG A 1 99 ? 9.809 -1.187 4.418 1.00 94.75 99 ARG A C 1
ATOM 816 O O . ARG A 1 99 ? 10.028 -0.164 5.061 1.00 94.75 99 ARG A O 1
ATOM 823 N N . LEU A 1 100 ? 9.299 -1.174 3.186 1.00 95.50 100 LEU A N 1
ATOM 824 C CA . LEU A 1 100 ? 8.919 0.065 2.514 1.00 95.50 100 LEU A CA 1
ATOM 825 C C . LEU A 1 100 ? 7.849 0.827 3.311 1.00 95.50 100 LEU A C 1
ATOM 827 O O . LEU A 1 100 ? 8.006 2.017 3.550 1.00 95.50 100 LEU A O 1
ATOM 831 N N . LEU A 1 101 ? 6.791 0.159 3.775 1.00 96.88 101 LEU A N 1
ATOM 832 C CA . LEU A 1 101 ? 5.739 0.797 4.573 1.00 96.88 101 LEU A CA 1
ATOM 833 C C . LEU A 1 101 ? 6.257 1.356 5.905 1.00 96.88 101 LEU A C 1
ATOM 835 O O . LEU A 1 101 ? 5.762 2.389 6.354 1.00 96.88 101 LEU A O 1
ATOM 839 N N . ASN A 1 102 ? 7.250 0.715 6.532 1.00 94.88 102 ASN A N 1
ATOM 840 C CA . ASN A 1 102 ? 7.924 1.279 7.706 1.00 94.88 102 ASN A CA 1
ATOM 841 C C . ASN A 1 102 ? 8.612 2.599 7.359 1.00 94.88 102 ASN A C 1
ATOM 843 O O . ASN A 1 102 ? 8.348 3.604 8.014 1.00 94.88 102 ASN A O 1
ATOM 847 N N . HIS A 1 103 ? 9.394 2.615 6.281 1.00 93.19 103 HIS A N 1
ATOM 848 C CA . HIS A 1 103 ? 10.075 3.821 5.824 1.00 93.19 103 HIS A CA 1
ATOM 849 C C . HIS A 1 103 ? 9.095 4.950 5.461 1.00 93.19 103 HIS A C 1
ATOM 851 O O . HIS A 1 103 ? 9.247 6.081 5.917 1.00 93.19 103 HIS A O 1
ATOM 857 N N . LEU A 1 104 ? 8.027 4.647 4.713 1.00 94.12 104 LEU A N 1
ATOM 858 C CA . LEU A 1 104 ? 6.992 5.633 4.372 1.00 94.12 104 LEU A CA 1
ATOM 859 C C . LEU A 1 104 ? 6.311 6.201 5.629 1.00 94.12 104 LEU A C 1
ATOM 861 O O . LEU A 1 104 ? 6.008 7.392 5.685 1.00 94.12 104 LEU A O 1
ATOM 865 N N . SER A 1 105 ? 6.104 5.378 6.661 1.00 93.12 105 SER A N 1
ATOM 866 C CA . SER A 1 105 ? 5.573 5.862 7.937 1.00 93.12 105 SER A CA 1
ATOM 867 C C . SER A 1 105 ? 6.533 6.797 8.668 1.00 93.12 105 SER A C 1
ATOM 869 O O . SER A 1 105 ? 6.064 7.731 9.315 1.00 93.12 105 SER A O 1
ATOM 871 N N . GLU A 1 106 ? 7.841 6.565 8.606 1.00 91.25 106 GLU A N 1
ATOM 872 C CA . GLU A 1 106 ? 8.837 7.453 9.219 1.00 91.25 106 GLU A CA 1
ATOM 873 C C . GLU A 1 106 ? 8.830 8.830 8.537 1.00 91.25 106 GLU A C 1
ATOM 875 O O . GLU A 1 106 ? 8.801 9.865 9.216 1.00 91.25 106 GLU A O 1
ATOM 880 N N . LEU A 1 107 ? 8.749 8.855 7.200 1.00 90.75 107 LEU A N 1
ATOM 881 C CA . LEU A 1 107 ? 8.626 10.091 6.414 1.00 90.75 107 LEU A CA 1
ATOM 882 C C . LEU A 1 107 ? 7.354 10.880 6.771 1.00 90.75 107 LEU A C 1
ATOM 884 O O . LEU A 1 107 ? 7.404 12.102 6.911 1.00 90.75 107 LEU A O 1
ATOM 888 N N . MET A 1 108 ? 6.233 10.185 6.997 1.00 88.25 108 MET A N 1
ATOM 889 C CA . MET A 1 108 ? 4.977 10.795 7.460 1.00 88.25 108 MET A CA 1
ATOM 890 C C . MET A 1 108 ? 5.122 11.455 8.842 1.00 88.25 108 MET A C 1
ATOM 892 O O . MET A 1 108 ? 4.661 12.576 9.043 1.00 88.25 108 MET A O 1
ATOM 896 N N . THR A 1 109 ? 5.777 10.789 9.800 1.00 82.75 109 THR A N 1
ATOM 897 C CA . THR A 1 109 ? 5.894 11.290 11.186 1.00 82.75 109 THR A CA 1
ATOM 898 C C . THR A 1 109 ? 6.889 12.435 11.361 1.00 82.75 109 THR A C 1
ATOM 900 O O . THR A 1 109 ? 6.721 13.269 12.246 1.00 82.75 109 THR A O 1
ATOM 903 N N . THR A 1 110 ? 7.915 12.512 10.515 1.00 79.75 110 THR A N 1
ATOM 904 C CA . THR A 1 110 ? 8.977 13.529 10.614 1.00 79.75 110 THR A CA 1
ATOM 905 C C . THR A 1 110 ? 8.606 14.862 9.949 1.00 79.75 110 THR A C 1
ATOM 907 O O . THR A 1 110 ? 9.461 15.728 9.782 1.00 79.75 110 THR A O 1
ATOM 910 N N . ASN A 1 111 ? 7.331 15.043 9.572 1.00 69.31 111 ASN A N 1
ATOM 911 C CA . ASN A 1 111 ? 6.812 16.179 8.801 1.00 69.31 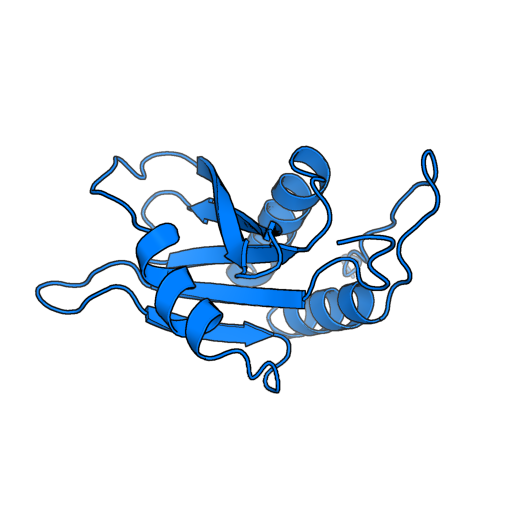111 ASN A CA 1
ATOM 912 C C . ASN A 1 111 ? 7.521 16.380 7.444 1.00 69.31 111 ASN A C 1
ATOM 914 O O . ASN A 1 111 ? 7.492 17.461 6.857 1.00 69.31 111 ASN A O 1
ATOM 918 N N . ARG A 1 112 ? 8.140 15.314 6.920 1.00 75.44 112 ARG A N 1
ATOM 919 C CA . ARG A 1 112 ? 8.817 15.264 5.619 1.00 75.44 112 ARG A CA 1
ATOM 920 C C . ARG A 1 112 ? 7.843 14.814 4.531 1.00 75.44 112 ARG A C 1
ATOM 922 O O . ARG A 1 112 ? 8.100 13.889 3.763 1.00 75.44 112 ARG A O 1
ATOM 929 N N . THR A 1 113 ? 6.686 15.470 4.466 1.00 77.75 113 THR A N 1
ATOM 930 C CA . THR A 1 113 ? 5.626 15.120 3.506 1.00 77.75 113 THR A CA 1
ATOM 931 C C . THR A 1 113 ? 6.099 15.258 2.059 1.00 77.75 113 THR A C 1
ATOM 933 O O . THR A 1 113 ? 5.755 14.424 1.229 1.00 77.75 113 THR A O 1
ATOM 936 N N . GLY A 1 114 ? 6.950 16.243 1.751 1.00 84.25 114 GLY A N 1
ATOM 937 C CA . GLY A 1 114 ? 7.592 16.364 0.436 1.00 84.25 114 GLY A CA 1
ATOM 938 C C . GLY A 1 114 ? 8.420 15.130 0.054 1.00 84.25 114 GLY A C 1
ATOM 939 O O . GLY A 1 114 ? 8.290 14.626 -1.063 1.00 84.25 114 GLY A O 1
ATOM 940 N N . ASP A 1 115 ? 9.196 14.598 1.000 1.00 88.69 115 ASP A N 1
ATOM 941 C CA . ASP A 1 115 ? 10.046 13.422 0.784 1.00 88.69 115 ASP A CA 1
ATOM 942 C C . ASP A 1 115 ? 9.214 12.153 0.591 1.00 88.69 115 ASP A C 1
ATOM 944 O O . ASP A 1 115 ? 9.555 11.316 -0.245 1.00 88.69 115 ASP A O 1
ATOM 948 N N . LEU A 1 116 ? 8.084 12.028 1.298 1.00 91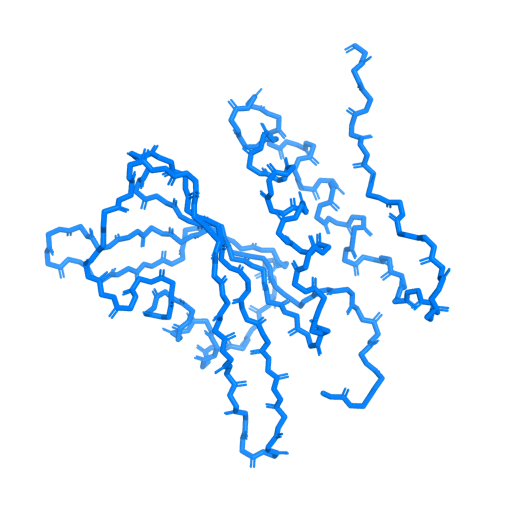.81 116 LEU A N 1
ATOM 949 C CA . LEU A 1 116 ? 7.127 10.943 1.074 1.00 91.81 116 LEU A CA 1
ATOM 950 C C . LEU A 1 116 ? 6.655 10.918 -0.383 1.00 91.81 116 LEU A C 1
ATOM 952 O O . LEU A 1 116 ? 6.725 9.877 -1.039 1.00 91.81 116 LEU A O 1
ATOM 956 N N . TRP A 1 117 ? 6.169 12.053 -0.894 1.00 93.56 117 TRP A N 1
ATOM 957 C CA . TRP A 1 117 ? 5.645 12.125 -2.258 1.00 93.56 117 TRP A CA 1
ATOM 958 C C . TRP A 1 117 ? 6.740 11.892 -3.299 1.00 93.56 117 TRP A C 1
ATOM 960 O O . TRP A 1 117 ? 6.499 11.191 -4.282 1.00 93.56 117 TRP A O 1
ATOM 970 N N . ALA A 1 118 ? 7.947 12.416 -3.072 1.00 92.69 118 ALA A N 1
ATOM 971 C CA . ALA A 1 118 ? 9.098 12.165 -3.935 1.00 92.69 118 ALA A CA 1
ATOM 972 C C . ALA A 1 118 ? 9.489 10.675 -3.954 1.00 92.69 118 ALA A C 1
ATOM 974 O O . ALA A 1 118 ? 9.736 10.112 -5.024 1.00 92.69 118 ALA A O 1
ATOM 975 N N . CYS A 1 119 ? 9.479 10.015 -2.792 1.00 93.31 119 CYS A N 1
ATOM 976 C CA . CYS A 1 119 ? 9.746 8.584 -2.665 1.00 93.31 119 CYS A CA 1
ATOM 977 C C . CYS A 1 119 ? 8.690 7.753 -3.412 1.00 93.31 119 CYS A C 1
ATOM 979 O O . CYS A 1 119 ? 9.038 6.931 -4.263 1.00 93.31 119 CYS A O 1
ATOM 981 N N . LEU A 1 120 ? 7.399 8.021 -3.176 1.00 95.62 120 LEU A N 1
ATOM 982 C CA . LEU A 1 120 ? 6.286 7.359 -3.868 1.00 95.62 120 LEU A CA 1
ATOM 983 C C . LEU A 1 120 ? 6.363 7.549 -5.389 1.00 95.62 120 LEU A C 1
ATOM 985 O O . LEU A 1 120 ? 6.184 6.584 -6.133 1.00 95.62 120 LEU A O 1
ATOM 989 N N . GLN A 1 121 ? 6.677 8.762 -5.852 1.00 95.25 121 GLN A N 1
ATOM 990 C CA . GLN A 1 121 ? 6.840 9.071 -7.273 1.00 95.25 121 GLN A CA 1
ATOM 991 C C . GLN A 1 121 ? 7.987 8.274 -7.900 1.00 95.25 121 GLN A C 1
ATOM 993 O O . GLN A 1 121 ? 7.798 7.660 -8.951 1.00 95.25 121 GLN A O 1
ATOM 998 N N . SER A 1 122 ? 9.152 8.252 -7.252 1.00 93.38 122 SER A N 1
ATOM 999 C CA . SER A 1 122 ? 10.324 7.518 -7.736 1.00 93.38 122 SER A CA 1
ATOM 1000 C C . SER A 1 122 ? 10.059 6.009 -7.800 1.00 93.38 122 SER A C 1
ATOM 1002 O O . SER A 1 122 ? 10.286 5.377 -8.832 1.00 93.38 122 SER A O 1
ATOM 1004 N N . LEU A 1 123 ? 9.459 5.434 -6.752 1.00 94.31 123 LEU A N 1
ATOM 1005 C CA . LEU A 1 123 ? 9.088 4.014 -6.708 1.00 94.31 123 LEU A CA 1
ATOM 1006 C C . LEU A 1 123 ? 8.032 3.639 -7.756 1.00 94.31 123 LEU A C 1
ATOM 1008 O O . LEU A 1 123 ? 8.049 2.528 -8.279 1.00 94.31 123 LEU A O 1
ATOM 1012 N N . TYR A 1 124 ? 7.110 4.548 -8.072 1.00 94.44 124 TYR A N 1
ATOM 1013 C CA . TYR A 1 124 ? 6.075 4.315 -9.080 1.00 94.44 124 TYR A CA 1
ATOM 1014 C C . TYR A 1 124 ? 6.616 4.362 -10.515 1.00 94.44 124 TYR A C 1
ATOM 1016 O O . TYR A 1 124 ? 6.071 3.708 -11.406 1.00 94.44 124 TYR A O 1
ATOM 1024 N N . GLN A 1 125 ? 7.689 5.127 -10.737 1.00 92.19 125 GLN A N 1
ATOM 1025 C CA . GLN A 1 125 ? 8.410 5.202 -12.010 1.00 92.19 125 GLN A CA 1
ATOM 1026 C C . GLN A 1 125 ? 9.472 4.105 -12.165 1.00 92.19 125 GLN A C 1
ATOM 1028 O O . GLN A 1 125 ? 9.902 3.830 -13.286 1.00 92.19 125 GLN A O 1
ATOM 1033 N N . ALA A 1 126 ? 9.897 3.477 -11.067 1.00 91.19 126 ALA A N 1
ATOM 1034 C CA . ALA A 1 126 ? 10.884 2.410 -11.089 1.00 91.19 126 ALA A CA 1
ATOM 1035 C C . ALA A 1 126 ? 10.359 1.167 -11.825 1.00 91.19 126 ALA A C 1
ATOM 1037 O O . ALA A 1 126 ? 9.237 0.702 -11.607 1.00 91.19 126 ALA A O 1
ATOM 1038 N N . ALA A 1 127 ? 11.209 0.599 -12.681 1.00 88.81 127 ALA A N 1
ATOM 1039 C CA . ALA A 1 127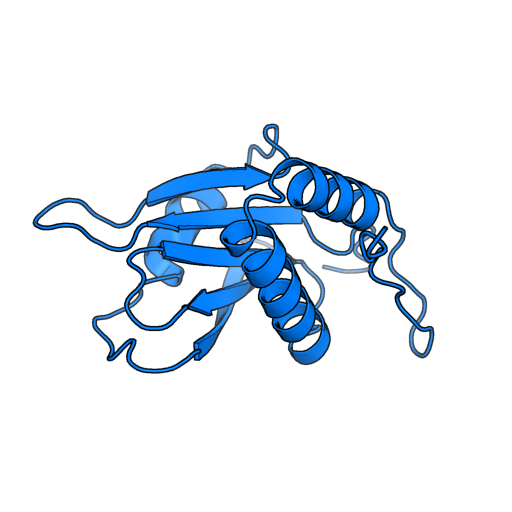 ? 10.933 -0.677 -13.322 1.00 88.81 127 ALA A CA 1
ATOM 1040 C C . ALA A 1 127 ? 10.960 -1.812 -12.292 1.00 88.81 127 ALA A C 1
ATOM 1042 O O . ALA A 1 127 ? 11.735 -1.773 -11.335 1.00 88.81 127 ALA A O 1
ATOM 1043 N N . VAL A 1 128 ? 10.160 -2.856 -12.521 1.00 91.12 128 VAL A N 1
ATOM 1044 C CA . VAL A 1 128 ? 10.232 -4.071 -11.703 1.00 91.12 128 VAL A CA 1
ATOM 1045 C C . VAL A 1 128 ? 11.592 -4.746 -11.9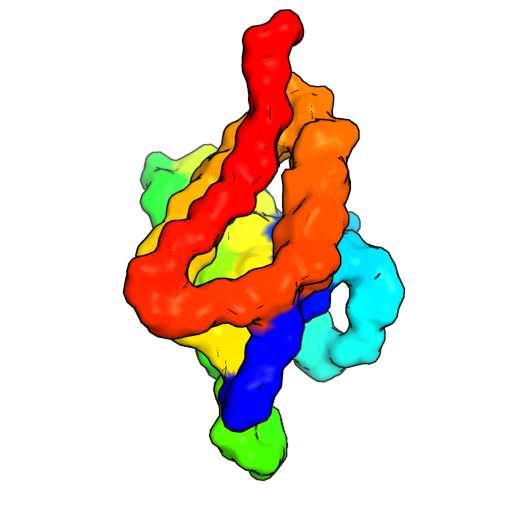30 1.00 91.12 128 VAL A C 1
ATOM 1047 O O . VAL A 1 128 ? 11.908 -5.116 -13.066 1.00 91.12 128 VAL A O 1
ATOM 1050 N N . PRO A 1 129 ? 12.414 -4.902 -10.879 1.00 88.88 129 PRO A N 1
ATOM 1051 C CA . PRO A 1 129 ? 13.729 -5.505 -11.007 1.00 88.88 129 PRO A CA 1
ATOM 1052 C C . PRO A 1 129 ? 13.634 -6.984 -11.366 1.00 88.88 129 PRO A C 1
ATOM 1054 O O . PRO A 1 129 ? 12.661 -7.675 -11.053 1.00 88.88 129 PRO A O 1
ATOM 1057 N N . LYS A 1 130 ? 14.689 -7.485 -12.012 1.00 86.56 130 LYS A N 1
ATOM 1058 C CA . LYS A 1 130 ? 14.821 -8.916 -12.286 1.00 86.56 130 LYS A CA 1
ATOM 1059 C C . LYS A 1 130 ? 14.971 -9.685 -10.965 1.00 86.56 130 LYS A C 1
ATOM 1061 O O . LYS A 1 130 ? 15.564 -9.154 -10.023 1.00 86.56 130 LYS A O 1
ATOM 1066 N N . PRO A 1 131 ? 14.500 -10.943 -10.893 1.00 83.94 131 PRO A N 1
ATOM 1067 C CA . PRO A 1 131 ? 14.735 -11.794 -9.730 1.00 83.94 131 PRO A CA 1
ATOM 1068 C C . PRO A 1 131 ? 16.216 -11.812 -9.323 1.00 83.94 131 PRO A C 1
ATOM 1070 O O . PRO A 1 131 ? 17.092 -11.936 -10.179 1.00 83.94 131 PRO A O 1
ATOM 1073 N N . GLY A 1 132 ? 16.489 -11.658 -8.025 1.00 79.38 132 GLY A N 1
ATOM 1074 C CA . GLY A 1 132 ? 17.848 -11.619 -7.470 1.00 79.38 132 GLY A CA 1
ATOM 1075 C C . GLY A 1 132 ? 18.578 -10.275 -7.593 1.00 79.38 132 GLY A C 1
ATOM 1076 O O . GLY A 1 132 ? 19.706 -10.173 -7.125 1.00 79.38 132 GLY A O 1
ATOM 1077 N N . SER A 1 133 ? 17.965 -9.251 -8.197 1.00 81.75 133 SER A N 1
ATOM 1078 C CA . SER A 1 133 ? 18.509 -7.884 -8.205 1.00 81.75 133 SER A CA 1
ATOM 1079 C C . SER A 1 133 ? 18.069 -7.104 -6.963 1.00 81.75 133 SER A C 1
ATOM 1081 O O . SER A 1 133 ? 16.996 -7.356 -6.412 1.00 81.75 133 SER A O 1
ATOM 1083 N N . GLU A 1 134 ? 18.872 -6.128 -6.546 1.00 77.00 134 GLU A N 1
ATOM 1084 C CA . GLU A 1 134 ? 18.527 -5.234 -5.440 1.00 77.00 134 GLU A CA 1
ATOM 1085 C C . GLU A 1 134 ? 17.580 -4.116 -5.891 1.00 77.00 134 GLU A C 1
ATOM 1087 O O . GLU A 1 134 ? 17.656 -3.620 -7.017 1.00 77.00 134 GLU A O 1
ATOM 1092 N N . VAL A 1 135 ? 16.681 -3.711 -4.990 1.00 71.69 135 VAL A N 1
ATOM 1093 C CA . VAL A 1 135 ? 15.808 -2.547 -5.178 1.00 71.69 135 VAL A CA 1
ATOM 1094 C C . VAL A 1 135 ? 16.299 -1.455 -4.246 1.00 71.69 135 VAL A C 1
ATOM 1096 O O . VAL A 1 135 ? 16.182 -1.584 -3.027 1.00 71.69 135 VAL A O 1
ATOM 1099 N N . THR A 1 136 ? 16.838 -0.374 -4.799 1.00 75.19 136 THR A N 1
ATOM 1100 C CA . THR A 1 136 ? 17.212 0.789 -3.994 1.00 75.19 136 THR A CA 1
ATOM 1101 C C . THR A 1 136 ? 15.973 1.638 -3.753 1.00 75.19 136 THR A C 1
ATOM 1103 O O . THR A 1 136 ? 15.420 2.229 -4.680 1.00 75.19 136 THR A O 1
ATOM 1106 N N . ILE A 1 137 ? 15.527 1.694 -2.500 1.00 68.38 137 ILE A N 1
ATOM 1107 C CA . ILE A 1 137 ? 14.508 2.654 -2.081 1.00 68.38 137 ILE A CA 1
ATOM 1108 C C . ILE A 1 137 ? 15.226 4.001 -1.933 1.00 68.38 137 ILE A C 1
ATOM 1110 O O . ILE A 1 137 ? 16.200 4.066 -1.180 1.00 68.38 137 ILE A O 1
ATOM 1114 N N . PRO A 1 138 ? 14.810 5.054 -2.656 1.00 65.38 138 PRO A N 1
ATOM 1115 C CA . PRO A 1 138 ? 15.428 6.364 -2.527 1.00 65.38 138 PRO A CA 1
ATOM 1116 C C . PRO A 1 138 ? 15.194 6.876 -1.105 1.00 65.38 138 PRO A C 1
ATOM 1118 O O . PRO A 1 138 ? 14.073 7.229 -0.741 1.00 65.38 138 PRO A O 1
ATOM 1121 N N . TYR A 1 139 ? 16.257 6.885 -0.304 1.00 55.59 139 TYR A N 1
ATOM 1122 C CA . TYR A 1 139 ? 16.288 7.603 0.961 1.00 55.59 139 TYR A CA 1
ATOM 1123 C C . TYR A 1 139 ? 16.414 9.094 0.648 1.00 55.59 139 TYR A C 1
ATOM 1125 O O . TYR A 1 139 ? 17.282 9.498 -0.126 1.00 55.59 139 TYR A O 1
ATOM 1133 N N . ALA A 1 140 ? 15.564 9.921 1.256 1.00 52.50 140 ALA A N 1
ATOM 1134 C CA . ALA A 1 140 ? 15.894 11.330 1.401 1.00 52.50 140 ALA A CA 1
ATOM 1135 C C . ALA A 1 140 ? 17.104 11.404 2.344 1.00 52.50 140 ALA A C 1
ATOM 1137 O O . ALA A 1 140 ? 16.971 11.164 3.547 1.00 52.50 140 ALA A O 1
ATOM 1138 N N . ASP A 1 141 ? 18.291 11.631 1.779 1.00 41.66 141 ASP A N 1
ATOM 1139 C CA . ASP A 1 141 ? 19.522 11.819 2.543 1.00 41.66 141 ASP A CA 1
ATOM 1140 C C . ASP A 1 141 ? 19.301 12.872 3.634 1.00 41.66 141 ASP A C 1
ATOM 1142 O O . ASP A 1 141 ? 18.789 13.964 3.379 1.00 41.66 141 ASP A O 1
ATOM 1146 N N . ASN A 1 142 ? 19.713 12.541 4.859 1.00 40.84 142 ASN A N 1
ATOM 1147 C CA . ASN A 1 142 ? 19.867 13.512 5.933 1.00 40.84 142 ASN A CA 1
ATOM 1148 C C . ASN A 1 142 ? 20.952 14.519 5.525 1.00 40.84 142 ASN A C 1
ATOM 1150 O O . ASN A 1 142 ? 22.142 14.249 5.692 1.00 40.84 142 ASN A O 1
ATOM 1154 N N . LYS A 1 143 ? 20.537 15.668 4.993 1.00 33.72 143 LYS A N 1
ATOM 1155 C CA . LYS A 1 143 ? 21.320 16.902 5.048 1.00 33.72 143 LYS A CA 1
ATOM 1156 C C . LYS A 1 143 ? 20.759 17.819 6.119 1.00 33.72 143 LYS A C 1
ATOM 1158 O O . LYS A 1 143 ? 19.516 17.927 6.199 1.00 33.72 143 LYS A O 1
#

Sequence (143 aa):
RDNPSQLFVCWCEVVGPQGDQPPWIIQKFPSNYKNEEILKSVPQFTFPCNFDNSTVQHFSFVLTSLDSKWTYGFCRHAPGNHTALVLLSYLPWHETFYRLLNHLSELMTTNRTGDLWACLQSLYQAAVPKPGSEVTIPYADNK

Organism: Meganyctiphanes norvegica (NCBI:txid48144)

Secondary structure (DSSP, 8-state):
--S-SBS-SEEEEEEPPBTTBPPEEEEEESTT---HHHHHHHHHHHSSS----SS-EEEEEEEE-TTS-EEEEEEEEPTT-SEEEEEEESS--HHHHHHHHHHHHHHHHTT-HHHHHHHHHHHHHSBPPPTT-----------

pLDDT: mean 89.81, std 11.13, range [33.72, 98.62]